Protein AF-A6IXA8-F1 (afdb_monomer_lite)

Foldseek 3Di:
DDDDDPPDPPPPQQPLRVQLVVQVVDDPVRGLDDPVLSVQLSVCVVVVNPVSNVVSVVVSVCCSVPDDDDDDDDDDD

Radius of gyration: 20.15 Å; chains: 1; bounding box: 45×41×66 Å

pLDDT: mean 86.77, std 14.84, range [49.03, 97.12]

Secondary structure (DSSP, 8-state):
--------------HHHHHHHHHHTSPTT--SS-HHHHHHHHHHHHTT-HHHHHHHHHHHHHHHHH-----------

Structure (mmCIF, N/CA/C/O backbone):
data_AF-A6IXA8-F1
#
_entry.id   AF-A6IXA8-F1
#
loop_
_atom_site.group_PDB
_atom_site.id
_atom_site.type_symbol
_atom_site.label_atom_id
_atom_site.label_alt_id
_atom_site.label_comp_id
_atom_site.label_asym_id
_atom_site.label_entity_id
_atom_site.label_seq_id
_atom_site.pdbx_PDB_ins_code
_atom_site.Cartn_x
_atom_site.Cartn_y
_atom_site.Cartn_z
_atom_site.occupancy
_atom_site.B_iso_or_equiv
_atom_site.auth_seq_id
_atom_site.auth_comp_id
_atom_site.auth_asym_id
_atom_site.auth_atom_id
_atom_site.pdbx_PDB_model_num
ATOM 1 N N . MET A 1 1 ? 15.654 34.180 -35.059 1.00 54.00 1 MET A N 1
ATOM 2 C CA . MET A 1 1 ? 14.890 34.656 -33.885 1.00 54.00 1 MET A CA 1
ATOM 3 C C . MET A 1 1 ? 13.713 33.717 -33.712 1.00 54.00 1 MET A C 1
ATOM 5 O O . MET A 1 1 ? 12.852 33.703 -34.576 1.00 54.00 1 MET A O 1
ATOM 9 N N . GLY A 1 2 ? 13.734 32.856 -32.700 1.00 51.94 2 GLY A N 1
ATOM 10 C CA . GLY A 1 2 ? 12.699 31.833 -32.534 1.00 51.94 2 GLY A CA 1
ATOM 11 C C . GLY A 1 2 ? 13.100 30.788 -31.508 1.00 51.94 2 GLY A C 1
ATOM 12 O O . GLY A 1 2 ? 13.158 29.607 -31.824 1.00 51.94 2 GLY A O 1
ATOM 13 N N . GLN A 1 3 ? 13.447 31.233 -30.300 1.00 56.78 3 GLN A N 1
ATOM 14 C CA . GLN A 1 3 ? 13.521 30.337 -29.154 1.00 56.78 3 GLN A CA 1
ATOM 15 C C . GLN A 1 3 ? 12.138 30.361 -28.508 1.00 56.78 3 GLN A C 1
ATOM 17 O O . GLN A 1 3 ? 11.730 31.357 -27.916 1.00 56.78 3 GLN A O 1
ATOM 22 N N . TRP A 1 4 ? 11.389 29.284 -28.723 1.00 50.41 4 TRP A N 1
ATOM 23 C CA . TRP A 1 4 ? 10.133 29.025 -28.037 1.00 50.41 4 TRP A CA 1
ATOM 24 C C . TRP A 1 4 ? 10.472 28.730 -26.579 1.00 50.41 4 TRP A C 1
ATOM 26 O O . TRP A 1 4 ? 11.259 27.831 -26.286 1.00 50.41 4 TRP A O 1
ATOM 36 N N . PHE A 1 5 ? 9.936 29.536 -25.672 1.00 54.00 5 PHE A N 1
ATOM 37 C CA . PHE A 1 5 ? 10.147 29.404 -24.239 1.00 54.00 5 PHE A CA 1
ATOM 38 C C . PHE A 1 5 ? 9.749 27.996 -23.772 1.00 54.00 5 PHE A C 1
ATOM 40 O O . PHE A 1 5 ? 8.565 27.671 -23.726 1.00 54.00 5 PHE A O 1
ATOM 47 N N . SER A 1 6 ? 10.725 27.164 -23.403 1.00 56.25 6 SER A N 1
ATOM 48 C CA . SER A 1 6 ? 10.489 26.037 -22.501 1.00 56.25 6 SER A CA 1
ATOM 49 C C . SER A 1 6 ? 10.930 26.468 -21.112 1.00 56.25 6 SER A C 1
ATOM 51 O O . SER A 1 6 ? 12.038 26.188 -20.666 1.00 56.25 6 SER A O 1
ATOM 53 N N . SER A 1 7 ? 10.075 27.232 -20.439 1.00 60.41 7 SER A N 1
ATOM 54 C CA . SER A 1 7 ? 10.184 27.436 -18.999 1.00 60.41 7 SER A CA 1
ATOM 55 C C . SER A 1 7 ? 9.212 26.485 -18.314 1.00 60.41 7 SER A C 1
ATOM 57 O O . SER A 1 7 ? 8.148 26.883 -17.844 1.00 60.41 7 SER A O 1
ATOM 59 N N . LYS A 1 8 ? 9.572 25.206 -18.280 1.00 49.03 8 LYS A N 1
ATOM 60 C CA . LYS A 1 8 ? 9.018 24.269 -17.312 1.00 49.03 8 LYS A CA 1
ATOM 61 C C . LYS A 1 8 ? 10.151 23.895 -16.375 1.00 49.03 8 LYS A C 1
ATOM 63 O O . LYS A 1 8 ? 10.919 22.982 -16.647 1.00 49.03 8 LYS A O 1
ATOM 68 N N . ASN A 1 9 ? 10.233 24.603 -15.250 1.00 54.12 9 ASN A N 1
ATOM 69 C CA . ASN A 1 9 ? 10.789 24.027 -14.027 1.00 54.12 9 ASN A CA 1
ATOM 70 C C . ASN A 1 9 ? 9.821 22.928 -13.555 1.00 54.12 9 ASN A C 1
ATOM 72 O O . ASN A 1 9 ? 9.197 23.035 -12.506 1.00 54.12 9 ASN A O 1
ATOM 76 N N . GLU A 1 10 ? 9.618 21.902 -14.376 1.00 52.81 10 GLU A N 1
ATOM 77 C CA . GLU A 1 10 ? 9.010 20.665 -13.929 1.00 52.81 10 GLU A CA 1
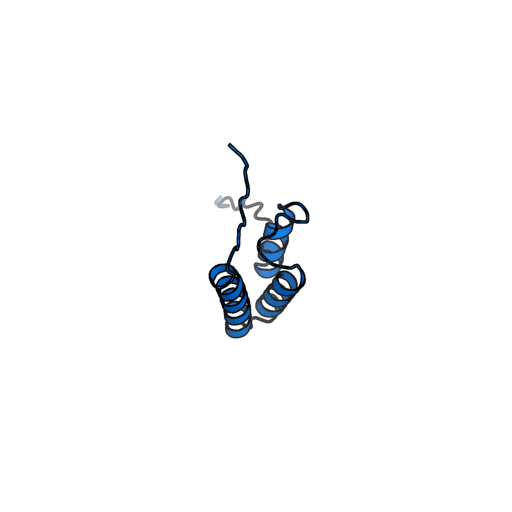ATOM 78 C C . GLU A 1 10 ? 10.155 19.919 -13.266 1.00 52.81 10 GLU A C 1
ATOM 80 O O . GLU A 1 10 ? 11.095 19.475 -13.924 1.00 52.81 10 GLU A O 1
ATOM 85 N N . GLN A 1 11 ? 10.129 19.869 -11.935 1.00 56.84 11 GLN A N 1
ATOM 86 C CA . GLN A 1 11 ? 10.897 18.880 -11.196 1.00 56.84 11 GLN A CA 1
ATOM 87 C C . GLN A 1 11 ? 10.552 17.532 -11.831 1.00 56.84 11 GLN A C 1
ATOM 89 O O . GLN A 1 11 ? 9.459 17.015 -11.615 1.00 56.84 11 GLN A O 1
ATOM 94 N N . HIS A 1 12 ? 11.442 17.031 -12.692 1.00 56.16 12 HIS A N 1
ATOM 95 C CA . HIS A 1 12 ? 11.334 15.746 -13.374 1.00 56.16 12 HIS A CA 1
ATOM 96 C C . HIS A 1 12 ? 11.490 14.649 -12.313 1.00 56.16 12 HIS A C 1
ATOM 98 O O . HIS A 1 12 ? 12.527 14.006 -12.180 1.00 56.16 12 HIS A O 1
ATOM 104 N N . GLN A 1 13 ? 10.474 14.515 -11.470 1.00 63.56 13 GLN A N 1
ATOM 105 C CA . GLN A 1 13 ? 10.332 13.431 -10.525 1.00 63.56 13 GLN A CA 1
ATOM 106 C C . GLN A 1 13 ? 9.798 12.242 -11.310 1.00 63.56 13 GLN A C 1
ATOM 108 O O . GLN A 1 13 ? 8.748 12.334 -11.948 1.00 63.56 13 GLN A O 1
ATOM 113 N N . ASP A 1 14 ? 10.544 11.141 -11.282 1.00 85.31 14 ASP A N 1
ATOM 114 C CA . ASP A 1 14 ? 10.047 9.869 -11.788 1.00 85.31 14 ASP A CA 1
ATOM 115 C C . ASP A 1 14 ? 8.727 9.504 -11.085 1.00 85.31 14 ASP A C 1
ATOM 117 O O . ASP A 1 14 ? 8.529 9.811 -9.903 1.00 85.31 14 ASP A O 1
ATOM 121 N N . LEU A 1 15 ? 7.806 8.874 -11.819 1.00 89.38 15 LEU A N 1
ATOM 122 C CA . LEU A 1 15 ? 6.452 8.586 -11.343 1.00 89.38 15 LEU A CA 1
ATOM 123 C C . LEU A 1 15 ? 6.462 7.761 -10.044 1.00 89.38 15 LEU A C 1
ATOM 125 O O . LEU A 1 15 ? 5.625 7.999 -9.170 1.00 89.38 15 LEU A O 1
ATOM 129 N N . ALA A 1 16 ? 7.416 6.836 -9.886 1.00 90.00 16 ALA A N 1
ATOM 130 C CA . ALA A 1 16 ? 7.551 6.032 -8.673 1.00 90.00 16 ALA A CA 1
ATOM 131 C C . ALA A 1 16 ? 7.950 6.895 -7.461 1.00 90.00 16 ALA A C 1
ATOM 133 O O . ALA A 1 16 ? 7.339 6.801 -6.393 1.00 90.00 16 ALA A O 1
ATOM 134 N N . SER A 1 17 ? 8.904 7.812 -7.647 1.00 90.06 17 SER A N 1
ATOM 135 C CA . SER A 1 17 ? 9.318 8.772 -6.614 1.00 90.06 17 SER A CA 1
ATOM 136 C C . SER A 1 17 ? 8.174 9.710 -6.223 1.00 90.06 17 SER A C 1
ATOM 138 O O . SER A 1 17 ? 7.927 9.933 -5.036 1.00 90.06 17 SER A O 1
ATOM 140 N N . SER A 1 18 ? 7.420 10.206 -7.212 1.00 92.56 18 SER A N 1
ATOM 141 C CA . SER A 1 18 ? 6.264 11.079 -6.985 1.00 92.56 18 SER A CA 1
ATOM 142 C C . SER A 1 18 ? 5.153 10.375 -6.197 1.00 92.56 18 SER A C 1
ATOM 144 O O . SER A 1 18 ? 4.570 10.968 -5.285 1.00 92.56 18 SER A O 1
ATOM 146 N N . PHE A 1 19 ? 4.910 9.088 -6.481 1.00 92.81 19 PHE A N 1
ATOM 147 C CA . PHE A 1 19 ? 3.963 8.260 -5.733 1.00 92.81 19 PHE A CA 1
ATOM 148 C C . PHE A 1 19 ? 4.323 8.207 -4.245 1.00 92.81 19 PHE A C 1
ATOM 150 O O . PHE A 1 19 ? 3.493 8.529 -3.395 1.00 92.81 19 PHE A O 1
ATOM 157 N N . LYS A 1 20 ? 5.574 7.883 -3.905 1.00 92.88 20 LYS A N 1
ATOM 158 C CA . LYS A 1 20 ? 6.003 7.846 -2.501 1.00 92.88 20 LYS A CA 1
ATOM 159 C C . LYS A 1 20 ? 5.999 9.221 -1.849 1.00 92.88 20 LYS A C 1
ATOM 161 O O . LYS A 1 20 ? 5.629 9.358 -0.682 1.00 92.88 20 LYS A O 1
ATOM 166 N N . GLU A 1 21 ? 6.404 10.252 -2.585 1.00 93.38 21 GLU A N 1
ATOM 167 C CA . GLU A 1 21 ? 6.421 11.623 -2.085 1.00 93.38 21 GLU A CA 1
ATOM 168 C C . GLU A 1 21 ? 5.018 12.130 -1.735 1.00 93.38 21 GLU A C 1
ATOM 170 O O . GLU A 1 21 ? 4.851 12.826 -0.731 1.00 93.38 21 GLU A O 1
ATOM 175 N N . TYR A 1 22 ? 3.991 11.716 -2.480 1.00 93.50 22 TYR A N 1
ATOM 176 C CA . TYR A 1 22 ? 2.602 12.023 -2.149 1.00 93.50 22 TYR A CA 1
ATOM 177 C C . TYR A 1 22 ? 2.238 11.570 -0.727 1.00 93.50 22 TYR A C 1
ATOM 179 O O . TYR A 1 22 ? 1.693 12.355 0.050 1.00 93.50 22 TYR A O 1
ATOM 187 N N . PHE A 1 23 ? 2.622 10.352 -0.334 1.00 93.12 23 PHE A N 1
ATOM 188 C CA . PHE A 1 23 ? 2.334 9.831 1.004 1.00 93.12 23 PHE A CA 1
ATOM 189 C C . PHE A 1 23 ? 3.152 10.493 2.120 1.00 93.12 23 PHE A C 1
ATOM 191 O O . PHE A 1 23 ? 2.730 10.465 3.277 1.00 93.12 23 PHE A O 1
ATOM 198 N N . LYS A 1 24 ? 4.279 11.149 1.807 1.00 91.75 24 LYS A N 1
ATOM 199 C CA . LYS A 1 24 ? 5.051 11.938 2.789 1.00 91.75 24 LYS A CA 1
ATOM 200 C C . LYS A 1 24 ? 4.327 13.211 3.236 1.00 91.75 24 LYS A C 1
ATOM 202 O O . LYS A 1 24 ? 4.680 13.771 4.269 1.00 91.75 24 LYS A O 1
ATOM 207 N N . LYS A 1 25 ? 3.308 13.661 2.494 1.00 94.50 25 LYS A N 1
ATOM 208 C CA . LYS A 1 25 ? 2.487 14.830 2.858 1.00 94.50 25 LYS A CA 1
ATOM 209 C C . LYS A 1 25 ? 1.586 14.564 4.069 1.00 94.50 25 LYS A C 1
ATOM 211 O O . LYS A 1 25 ? 1.118 15.508 4.700 1.00 94.50 25 LYS A O 1
ATOM 216 N N . PHE A 1 26 ? 1.355 13.295 4.406 1.00 93.81 26 PHE A N 1
ATOM 217 C CA . PHE A 1 26 ? 0.523 12.884 5.531 1.00 93.81 26 PHE A CA 1
ATOM 218 C C . PHE A 1 26 ? 1.388 12.575 6.754 1.00 93.81 26 PHE A C 1
ATOM 220 O O . PHE A 1 26 ? 2.434 11.930 6.655 1.00 93.81 26 PHE A O 1
ATOM 227 N N . LYS A 1 27 ? 0.932 13.012 7.933 1.00 92.12 27 LYS A N 1
ATOM 228 C CA . LYS A 1 27 ? 1.565 12.656 9.210 1.00 92.12 27 LYS A CA 1
ATOM 229 C C . LYS A 1 27 ? 1.472 11.143 9.447 1.00 92.12 27 LYS A C 1
ATOM 231 O O . LY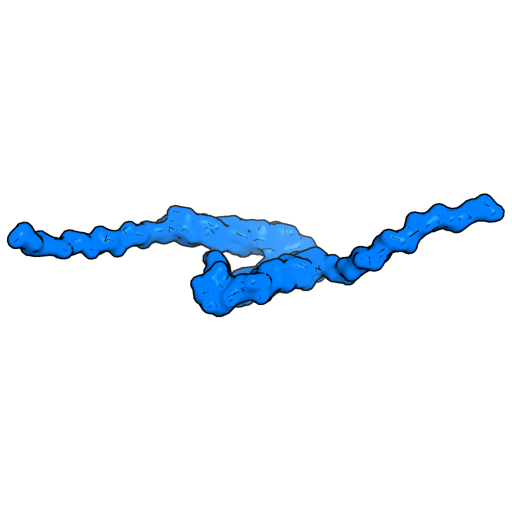S A 1 27 ? 0.533 10.490 8.990 1.00 92.12 27 LYS A O 1
ATOM 236 N N . THR A 1 28 ? 2.417 10.588 10.204 1.00 83.44 28 THR A N 1
ATOM 237 C CA . THR A 1 28 ? 2.360 9.190 10.665 1.00 83.44 28 THR A CA 1
ATOM 238 C C . THR A 1 28 ? 1.020 8.915 11.359 1.00 83.44 28 THR A C 1
ATOM 240 O O . THR A 1 28 ? 0.592 9.712 12.189 1.00 83.44 28 THR A O 1
ATOM 243 N N . GLY A 1 29 ? 0.342 7.826 10.983 1.00 85.75 29 GLY A N 1
ATOM 244 C CA . GLY A 1 29 ? -1.010 7.483 11.456 1.00 85.75 29 GLY A CA 1
ATOM 245 C C . GLY A 1 29 ? -2.163 8.036 10.605 1.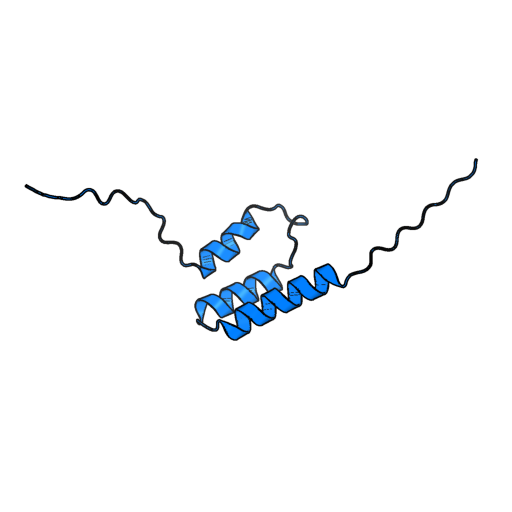00 85.75 29 GLY A C 1
ATOM 246 O O . GLY A 1 29 ? -3.290 7.586 10.758 1.00 85.75 29 GLY A O 1
ATOM 247 N N . HIS A 1 30 ? -1.893 8.953 9.669 1.00 91.19 30 HIS A N 1
ATOM 248 C CA . HIS A 1 30 ? -2.891 9.498 8.734 1.00 91.19 30 HIS A CA 1
ATOM 249 C C . HIS A 1 30 ? -2.746 8.950 7.306 1.00 91.19 30 HIS A C 1
ATOM 251 O O . HIS A 1 30 ? -3.354 9.471 6.372 1.00 91.19 30 HIS A O 1
ATOM 257 N N . LYS A 1 31 ? -1.906 7.929 7.117 1.00 93.31 31 LYS A N 1
ATOM 258 C CA . LYS A 1 31 ? -1.767 7.222 5.842 1.00 93.31 31 LYS A CA 1
ATOM 259 C C . LYS A 1 31 ? -2.813 6.114 5.781 1.00 93.31 31 LYS A C 1
ATOM 261 O O . LYS A 1 31 ? -2.959 5.365 6.739 1.00 93.31 31 LYS A O 1
ATOM 266 N N . ILE A 1 32 ? -3.501 6.010 4.647 1.00 93.56 32 ILE A N 1
ATOM 267 C CA . ILE A 1 32 ? -4.529 4.984 4.413 1.00 93.56 32 ILE A CA 1
ATOM 268 C C . ILE A 1 32 ? -3.933 3.588 4.158 1.00 93.56 32 ILE A C 1
ATOM 270 O O . ILE A 1 32 ? -4.606 2.586 4.354 1.00 93.56 32 ILE A O 1
ATOM 274 N N . ILE A 1 33 ? -2.662 3.525 3.754 1.00 94.75 33 ILE A N 1
ATOM 275 C CA . ILE A 1 33 ? -1.904 2.289 3.525 1.00 94.75 33 ILE A CA 1
ATOM 276 C C . ILE A 1 33 ? -0.576 2.323 4.287 1.00 94.75 33 ILE A C 1
ATOM 278 O O . ILE A 1 33 ? -0.048 3.396 4.599 1.00 94.75 33 ILE A O 1
ATOM 282 N N . SER A 1 34 ? -0.032 1.142 4.585 1.00 93.81 34 SER A N 1
ATOM 283 C CA . SER A 1 34 ? 1.236 0.981 5.302 1.00 93.81 34 SER A CA 1
ATOM 284 C C . SER A 1 34 ? 2.452 1.363 4.442 1.00 93.81 34 SER A C 1
ATOM 286 O O . SER A 1 34 ? 2.404 1.362 3.210 1.00 93.81 34 SER A O 1
ATOM 288 N N . GLU A 1 35 ? 3.582 1.672 5.090 1.00 94.00 35 GLU A N 1
ATOM 289 C CA . GLU A 1 35 ? 4.837 2.013 4.392 1.00 94.00 35 GLU A CA 1
ATOM 290 C C . GLU A 1 35 ? 5.393 0.835 3.571 1.00 94.00 35 GLU A C 1
ATOM 292 O O . GLU A 1 35 ? 6.053 1.040 2.550 1.00 94.00 35 GLU A O 1
ATOM 297 N N . GLU A 1 36 ? 5.092 -0.395 3.991 1.00 94.00 36 GLU A N 1
ATOM 298 C CA . GLU A 1 36 ? 5.443 -1.615 3.263 1.00 94.00 36 GLU A CA 1
ATOM 299 C C . GLU A 1 36 ? 4.746 -1.661 1.898 1.00 94.00 36 GLU A C 1
ATOM 301 O O . GLU A 1 36 ? 5.411 -1.826 0.873 1.00 94.00 36 GLU A O 1
ATOM 306 N N . ILE A 1 37 ? 3.431 -1.412 1.865 1.00 95.38 37 ILE A N 1
ATOM 307 C CA . ILE A 1 37 ? 2.644 -1.374 0.624 1.00 95.38 37 ILE A CA 1
ATOM 308 C C . ILE A 1 37 ? 3.135 -0.236 -0.276 1.00 95.38 37 ILE A C 1
ATOM 310 O O . ILE A 1 37 ? 3.352 -0.447 -1.469 1.00 95.38 37 ILE A O 1
ATOM 314 N N . ILE A 1 38 ? 3.389 0.952 0.289 1.00 95.62 38 ILE A N 1
ATOM 315 C CA . ILE A 1 38 ? 3.916 2.102 -0.466 1.00 95.62 38 ILE A CA 1
ATOM 316 C C . ILE A 1 38 ? 5.252 1.746 -1.135 1.00 95.62 38 ILE A C 1
ATOM 318 O O . ILE A 1 38 ? 5.438 2.004 -2.324 1.00 95.62 38 ILE A O 1
ATOM 322 N N . THR A 1 39 ? 6.170 1.123 -0.393 1.00 95.12 39 THR A N 1
ATOM 323 C CA . THR A 1 39 ? 7.493 0.736 -0.907 1.00 95.12 39 THR A CA 1
ATOM 324 C C . THR A 1 39 ? 7.394 -0.386 -1.945 1.00 95.12 39 THR A C 1
ATOM 326 O O . THR A 1 39 ? 8.124 -0.376 -2.936 1.00 95.12 39 THR A O 1
ATOM 329 N N . SER A 1 40 ? 6.474 -1.337 -1.760 1.00 95.62 40 SER A N 1
ATOM 330 C CA . SER A 1 40 ? 6.217 -2.423 -2.715 1.00 95.62 40 SER A CA 1
ATOM 331 C C . SER A 1 40 ? 5.691 -1.899 -4.058 1.00 95.62 40 SER A C 1
ATOM 333 O O . SER A 1 40 ? 6.173 -2.293 -5.128 1.00 95.62 40 SER A O 1
ATOM 335 N N . VAL A 1 41 ? 4.752 -0.949 -4.014 1.00 95.50 41 VAL A N 1
ATOM 336 C CA . VAL A 1 41 ? 4.203 -0.294 -5.209 1.00 95.50 41 VAL A CA 1
ATOM 337 C C . VAL A 1 41 ? 5.274 0.546 -5.906 1.00 95.50 41 VAL A C 1
ATOM 339 O O . VAL A 1 41 ? 5.472 0.378 -7.108 1.00 95.50 41 VAL A O 1
ATOM 342 N N . GLU A 1 42 ? 6.031 1.364 -5.167 1.00 95.31 42 GLU A N 1
ATOM 343 C CA . GLU A 1 42 ? 7.161 2.138 -5.706 1.00 95.31 42 GLU A CA 1
ATOM 344 C C . GLU A 1 42 ? 8.173 1.226 -6.420 1.00 95.31 42 GLU A C 1
ATOM 346 O O . GLU A 1 42 ? 8.531 1.475 -7.568 1.00 95.31 42 GLU A O 1
ATOM 351 N N . LEU A 1 43 ? 8.592 0.124 -5.788 1.00 95.25 43 LEU A N 1
ATOM 352 C CA . LEU A 1 43 ? 9.537 -0.827 -6.380 1.00 95.25 43 LEU A CA 1
ATOM 353 C C . LEU A 1 43 ? 8.993 -1.455 -7.670 1.00 95.25 43 LEU A C 1
ATOM 355 O O . LEU A 1 43 ? 9.740 -1.644 -8.633 1.00 95.25 43 LEU A O 1
ATOM 359 N N . SER A 1 44 ? 7.702 -1.787 -7.690 1.00 95.19 44 SER A N 1
ATOM 360 C CA . SER A 1 44 ? 7.030 -2.364 -8.857 1.00 95.19 44 SER A CA 1
ATOM 361 C C . SER A 1 44 ? 6.949 -1.362 -10.009 1.00 95.19 44 SER A C 1
ATOM 363 O O . SER A 1 44 ? 7.225 -1.727 -11.153 1.00 95.19 44 SER A O 1
ATOM 365 N N . MET A 1 45 ? 6.659 -0.093 -9.706 1.00 94.06 45 MET A N 1
ATOM 366 C CA . MET A 1 45 ? 6.646 1.009 -10.672 1.00 94.06 45 MET A CA 1
ATOM 367 C C . MET A 1 45 ? 8.043 1.277 -11.243 1.00 94.06 45 MET A C 1
ATOM 369 O O . MET A 1 45 ? 8.194 1.318 -12.461 1.00 94.06 45 MET A O 1
ATOM 373 N N . THR A 1 46 ? 9.075 1.344 -10.394 1.00 93.38 46 THR A N 1
ATOM 374 C CA . THR A 1 46 ? 10.479 1.529 -10.812 1.00 93.38 46 THR A CA 1
ATOM 375 C C . THR A 1 46 ? 10.967 0.401 -11.723 1.00 93.38 46 THR A C 1
ATOM 377 O O . THR A 1 46 ? 11.749 0.625 -12.643 1.00 93.38 46 THR A O 1
ATOM 380 N N . LYS A 1 47 ? 10.492 -0.831 -11.503 1.00 93.56 47 LYS A N 1
ATOM 381 C CA . LYS A 1 47 ? 10.807 -1.994 -12.350 1.00 93.56 47 LYS A CA 1
ATOM 382 C C . LYS A 1 47 ? 9.961 -2.072 -13.629 1.00 93.56 47 LYS A C 1
ATOM 384 O O . LYS A 1 47 ? 10.151 -3.003 -14.407 1.00 93.56 47 LYS A O 1
ATOM 389 N N . GLY A 1 48 ? 9.008 -1.159 -13.833 1.00 91.75 48 GLY A N 1
ATOM 390 C CA . GLY A 1 48 ? 8.057 -1.209 -14.947 1.00 91.75 48 GLY A CA 1
ATOM 391 C C . GLY A 1 48 ? 7.054 -2.367 -14.860 1.00 91.75 48 GLY A C 1
ATOM 392 O O . GLY A 1 48 ? 6.403 -2.698 -15.850 1.00 91.75 48 GLY A O 1
ATOM 393 N N . ASN A 1 49 ? 6.910 -3.004 -13.694 1.00 95.06 49 ASN A N 1
ATOM 394 C CA . ASN A 1 49 ? 5.981 -4.112 -13.494 1.00 95.06 49 ASN A CA 1
ATOM 395 C C . ASN A 1 49 ? 4.585 -3.588 -13.126 1.00 95.06 49 ASN A C 1
ATOM 397 O O . ASN A 1 49 ? 4.187 -3.548 -11.960 1.00 95.06 49 ASN A O 1
ATOM 401 N N . ILE A 1 50 ? 3.836 -3.195 -14.158 1.00 93.75 50 ILE A N 1
ATOM 402 C CA . ILE A 1 50 ? 2.502 -2.591 -14.028 1.00 93.75 50 ILE A CA 1
ATOM 403 C C . ILE A 1 50 ? 1.503 -3.562 -13.385 1.00 93.75 50 ILE A C 1
ATOM 405 O O . ILE A 1 50 ? 0.689 -3.155 -12.560 1.00 93.75 50 ILE A O 1
ATOM 409 N N . GLN A 1 51 ? 1.565 -4.853 -13.726 1.00 96.38 51 GLN A N 1
ATOM 410 C CA . GLN A 1 51 ? 0.640 -5.850 -13.180 1.00 96.38 51 GLN A CA 1
ATOM 411 C C . GLN A 1 51 ? 0.820 -6.021 -11.671 1.00 96.38 51 GLN A C 1
ATOM 413 O O . GLN A 1 51 ? -0.165 -6.040 -10.935 1.00 96.38 51 GLN A O 1
ATOM 418 N N . MET A 1 52 ? 2.068 -6.093 -11.207 1.00 95.00 52 MET A N 1
ATOM 419 C CA . MET A 1 52 ? 2.375 -6.211 -9.782 1.00 95.00 52 MET A CA 1
ATOM 420 C C . MET A 1 52 ? 1.978 -4.949 -9.012 1.00 95.00 52 MET A C 1
ATOM 422 O O . MET A 1 52 ? 1.353 -5.061 -7.960 1.00 95.00 52 MET A O 1
ATOM 426 N N . ALA A 1 53 ? 2.256 -3.762 -9.563 1.00 95.56 53 ALA A N 1
ATOM 427 C CA . ALA A 1 53 ? 1.830 -2.498 -8.963 1.00 95.56 53 ALA A CA 1
ATOM 428 C C . ALA A 1 53 ? 0.298 -2.426 -8.825 1.00 95.56 53 ALA A C 1
ATOM 430 O O . ALA A 1 53 ? -0.213 -2.142 -7.744 1.00 95.56 53 ALA A O 1
ATOM 431 N N . ASN A 1 54 ? -0.440 -2.762 -9.888 1.00 96.12 54 ASN A N 1
ATOM 432 C CA . ASN A 1 54 ? -1.903 -2.771 -9.871 1.00 96.12 54 ASN A CA 1
ATOM 433 C C . ASN A 1 54 ? -2.468 -3.796 -8.883 1.00 96.12 54 ASN A C 1
ATOM 435 O O . ASN A 1 54 ? -3.433 -3.493 -8.185 1.00 96.12 54 ASN A O 1
ATOM 439 N N . SER A 1 55 ? -1.870 -4.989 -8.801 1.00 96.88 55 SER A N 1
ATOM 440 C CA . SER A 1 55 ? -2.288 -6.019 -7.846 1.00 96.88 55 SER A CA 1
ATOM 441 C C . SER A 1 55 ? -2.111 -5.544 -6.405 1.00 96.88 55 SER A C 1
ATOM 443 O O . SER A 1 55 ? -3.050 -5.649 -5.624 1.00 96.88 55 SER A O 1
ATOM 445 N N . ALA A 1 56 ? -0.952 -4.968 -6.070 1.00 96.06 56 ALA A N 1
ATOM 446 C CA . ALA A 1 56 ? -0.673 -4.461 -4.728 1.00 96.06 56 ALA A CA 1
ATOM 447 C C . ALA A 1 56 ? -1.625 -3.319 -4.328 1.00 96.06 56 ALA A C 1
ATOM 449 O O . ALA A 1 56 ? -2.128 -3.293 -3.207 1.00 96.06 56 ALA A O 1
ATOM 450 N N . ILE A 1 57 ? -1.932 -2.404 -5.257 1.00 95.88 57 ILE A N 1
ATOM 451 C CA . ILE A 1 57 ? -2.910 -1.330 -5.023 1.00 95.88 57 ILE A CA 1
ATOM 452 C C . ILE A 1 57 ? -4.318 -1.910 -4.834 1.00 95.88 57 ILE A C 1
ATOM 454 O O . ILE A 1 57 ? -5.021 -1.531 -3.901 1.00 95.88 57 ILE A O 1
ATOM 458 N N . SER A 1 58 ? -4.739 -2.831 -5.704 1.00 97.00 58 SER A N 1
ATOM 459 C CA . SER A 1 58 ? -6.075 -3.429 -5.635 1.00 97.00 58 SER A CA 1
ATOM 460 C C . SER A 1 58 ? -6.278 -4.242 -4.362 1.00 97.00 58 SER A C 1
ATOM 462 O O . SER A 1 58 ? -7.376 -4.236 -3.812 1.00 97.00 58 SER A O 1
ATOM 464 N N . GLU A 1 59 ? -5.252 -4.957 -3.909 1.00 96.62 59 GLU A N 1
ATOM 465 C CA . GLU A 1 59 ? -5.296 -5.727 -2.671 1.00 96.62 59 GLU A CA 1
ATOM 466 C C . GLU A 1 59 ? -5.430 -4.809 -1.457 1.00 96.62 59 GLU A C 1
ATOM 468 O O . GLU A 1 59 ? -6.335 -5.015 -0.652 1.00 96.62 59 GLU A O 1
ATOM 473 N N . ALA A 1 60 ? -4.626 -3.743 -1.398 1.00 96.00 60 ALA A N 1
ATOM 474 C CA . ALA A 1 60 ? -4.713 -2.738 -0.344 1.00 96.00 60 ALA A CA 1
ATOM 475 C C . ALA A 1 60 ? -6.107 -2.093 -0.277 1.00 96.00 60 ALA A C 1
ATOM 477 O O . ALA A 1 60 ? -6.698 -1.988 0.794 1.00 96.00 60 ALA A O 1
ATOM 478 N N . LEU A 1 61 ? -6.672 -1.698 -1.423 1.00 96.56 61 LEU A N 1
ATOM 479 C CA . LEU A 1 61 ? -8.018 -1.119 -1.474 1.00 96.56 61 LEU A CA 1
ATOM 480 C C . LEU A 1 61 ? -9.101 -2.122 -1.065 1.00 96.56 61 LEU A C 1
ATOM 482 O O . LEU A 1 61 ? -10.050 -1.745 -0.382 1.00 96.56 61 LEU A O 1
ATOM 486 N N . ARG A 1 62 ? -8.954 -3.396 -1.444 1.00 97.12 62 ARG A N 1
ATOM 487 C CA . ARG A 1 62 ? -9.889 -4.458 -1.055 1.00 97.12 62 ARG A CA 1
ATOM 488 C C . ARG A 1 62 ? -9.850 -4.730 0.447 1.00 97.12 62 ARG A C 1
ATOM 490 O O . ARG A 1 62 ? -10.892 -4.994 1.033 1.00 97.12 62 ARG A O 1
ATOM 497 N N . GLU A 1 63 ? -8.673 -4.684 1.064 1.00 96.25 63 GLU A N 1
ATOM 498 C CA . GLU A 1 63 ? -8.531 -4.826 2.516 1.00 96.25 63 GLU A CA 1
ATOM 499 C C . GLU A 1 63 ? -9.229 -3.676 3.252 1.00 96.25 63 GLU A C 1
ATOM 501 O O . GLU A 1 63 ? -9.992 -3.915 4.188 1.00 96.25 63 GLU A O 1
ATOM 506 N N . ILE A 1 64 ? -9.039 -2.439 2.780 1.00 95.00 64 ILE A N 1
ATOM 507 C CA . ILE A 1 64 ? -9.693 -1.250 3.343 1.00 95.00 64 ILE A CA 1
ATOM 508 C C . ILE A 1 64 ? -11.219 -1.366 3.246 1.00 95.00 64 ILE A C 1
ATOM 510 O O . ILE A 1 64 ? -11.910 -1.153 4.238 1.00 95.00 64 ILE A O 1
ATOM 514 N N . ASP A 1 65 ? -11.738 -1.722 2.070 1.00 96.75 65 ASP A N 1
ATOM 515 C CA . ASP A 1 65 ? -13.180 -1.858 1.826 1.00 96.75 65 ASP A CA 1
ATOM 516 C C . ASP A 1 65 ? -13.800 -3.027 2.613 1.00 96.75 65 ASP A C 1
ATOM 518 O O . ASP A 1 65 ? -14.925 -2.946 3.102 1.00 96.75 65 ASP A O 1
ATOM 522 N N . GLY A 1 66 ? -13.043 -4.113 2.788 1.00 96.06 66 GLY A N 1
ATOM 523 C CA . GLY A 1 66 ? -13.499 -5.321 3.471 1.00 96.06 66 GLY A CA 1
ATOM 524 C C . GLY A 1 66 ? -13.419 -5.285 4.998 1.00 96.06 66 GLY A C 1
ATOM 525 O O . GLY A 1 66 ? -13.887 -6.231 5.631 1.00 96.06 66 GLY A O 1
ATOM 526 N N . THR A 1 67 ? -12.824 -4.254 5.608 1.00 96.12 67 THR A N 1
ATOM 527 C CA . THR A 1 67 ? -12.590 -4.216 7.061 1.00 96.12 67 THR A CA 1
ATOM 528 C C . THR A 1 67 ? -13.834 -3.726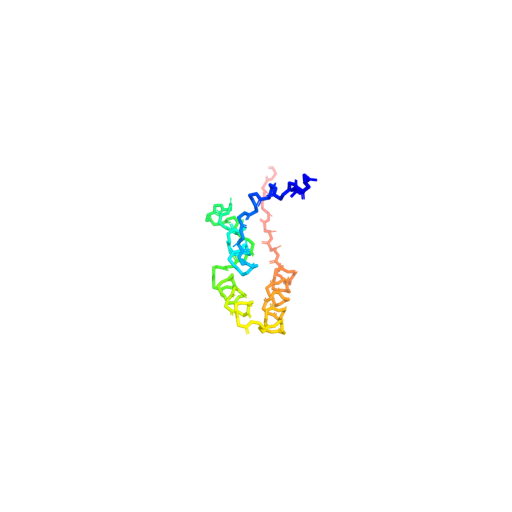 7.820 1.00 96.12 67 THR A C 1
ATOM 530 O O . THR A 1 67 ? -14.179 -2.546 7.728 1.00 96.12 67 THR A O 1
ATOM 533 N N . PRO A 1 68 ? -14.512 -4.579 8.620 1.00 94.94 68 PRO A N 1
ATOM 534 C CA . PRO A 1 68 ? -15.677 -4.156 9.388 1.00 94.94 68 PRO A CA 1
ATOM 535 C C . PRO A 1 68 ? -15.272 -3.305 10.599 1.00 94.94 68 PRO A C 1
ATOM 537 O O . PRO A 1 68 ? -14.322 -3.627 11.315 1.00 94.94 68 PRO A O 1
ATOM 540 N N . LEU A 1 69 ? -16.048 -2.256 10.883 1.00 95.38 69 LEU A N 1
ATOM 541 C CA . LEU A 1 69 ? -15.889 -1.432 12.082 1.00 95.38 69 LEU A CA 1
ATOM 542 C C . LEU A 1 69 ? -16.998 -1.746 13.094 1.00 95.38 69 LEU A C 1
ATOM 544 O O . LEU A 1 69 ? -18.143 -1.330 12.929 1.00 95.38 69 LEU A O 1
ATOM 548 N N . ASN A 1 70 ? -16.649 -2.464 14.162 1.00 94.44 70 ASN A N 1
ATOM 549 C CA . ASN A 1 70 ? -17.581 -2.806 15.238 1.00 94.44 70 ASN A CA 1
ATOM 550 C C . ASN A 1 70 ? -17.504 -1.761 16.358 1.00 94.44 70 ASN A C 1
ATOM 552 O O . ASN A 1 70 ? -16.470 -1.631 17.013 1.00 94.44 70 ASN A O 1
ATOM 556 N N . VAL A 1 71 ? -18.601 -1.037 16.597 1.00 94.25 71 VAL A N 1
ATOM 557 C CA . VAL A 1 71 ? -18.695 -0.005 17.642 1.00 94.25 71 VAL A CA 1
ATOM 558 C C . V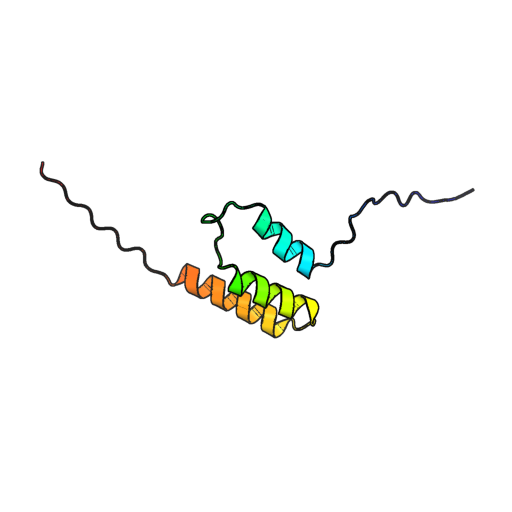AL A 1 71 ? -19.740 -0.422 18.671 1.00 94.25 71 VAL A C 1
ATOM 560 O O . VAL A 1 71 ? -20.924 -0.517 18.356 1.00 94.25 71 VAL A O 1
ATOM 563 N N . ALA A 1 72 ? -19.304 -0.668 19.906 1.00 93.62 72 ALA A N 1
ATOM 564 C CA . ALA A 1 72 ? -20.200 -0.907 21.032 1.00 93.62 72 ALA A CA 1
ATOM 565 C C . ALA A 1 72 ? -20.501 0.414 21.748 1.00 93.62 72 ALA A C 1
ATOM 567 O O . ALA A 1 72 ? -19.586 1.173 22.068 1.00 93.62 72 ALA A O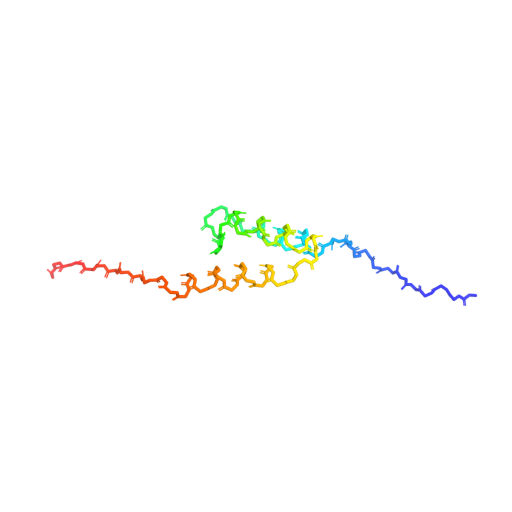 1
ATOM 568 N N . VAL A 1 73 ? -21.783 0.672 22.012 1.00 92.31 73 VAL A N 1
ATOM 569 C CA . VAL A 1 73 ? -22.250 1.852 22.750 1.00 92.31 73 VAL A CA 1
ATOM 570 C C . VAL A 1 73 ? -23.024 1.375 23.972 1.00 92.31 73 VAL A C 1
ATOM 572 O O . VAL A 1 73 ? -23.947 0.572 23.845 1.00 92.31 73 VAL A O 1
ATOM 575 N N . THR A 1 74 ? -22.645 1.862 25.151 1.00 91.44 74 THR A N 1
ATOM 576 C CA . THR A 1 74 ? -23.341 1.598 26.414 1.00 91.44 74 THR A CA 1
ATOM 577 C C . THR A 1 74 ? -23.729 2.923 27.066 1.00 91.44 74 THR A C 1
ATOM 579 O O . THR A 1 74 ? -23.051 3.935 26.884 1.00 91.44 74 THR A O 1
ATOM 582 N N . GLY A 1 75 ? -24.839 2.934 27.802 1.00 86.25 75 GLY A N 1
ATOM 583 C CA . GLY A 1 75 ? -25.305 4.105 28.535 1.00 86.25 75 GLY A CA 1
ATOM 584 C C . GLY A 1 75 ? -26.464 3.745 29.457 1.00 86.25 75 GLY A C 1
ATOM 585 O O . GLY A 1 75 ? -27.373 3.021 29.054 1.00 86.25 75 GLY A O 1
ATOM 586 N N . GLU A 1 76 ? -26.407 4.235 30.689 1.00 79.88 76 GLU A N 1
ATOM 587 C CA . GLU A 1 76 ? -27.522 4.217 31.640 1.00 79.88 76 GLU A CA 1
ATOM 588 C C . GLU A 1 76 ? -28.298 5.538 31.474 1.00 79.88 76 GLU A C 1
ATOM 590 O O . GLU A 1 76 ? -27.688 6.553 31.126 1.00 79.88 76 GLU A O 1
ATOM 595 N N . SER A 1 77 ? -29.631 5.511 31.620 1.00 73.75 77 SER A N 1
ATOM 596 C CA . SER A 1 77 ? -30.505 6.687 31.416 1.00 73.75 77 SER A CA 1
ATOM 597 C C . SER A 1 77 ? -30.363 7.747 32.501 1.00 73.75 77 SER A C 1
ATOM 599 O O . SER A 1 77 ? -30.216 7.356 33.680 1.00 73.75 77 SER A O 1
#

Sequence (77 aa):
MGQWFSSKNEQHQDLASSFKEYFKKFKTGHKIISEEIITSVELSMTKGNIQMANSAISEALREIDGTPLNVAVTGES

InterPro domains:
  IPR007743 Immunity-related GTPases-like [PF05049] (34-77)

Organism: Rattus norvegicus (NCBI:txid10116)